Protein AF-A0A529QME7-F1 (afdb_monomer_lite)

Secondary structure (DSSP, 8-state):
--TTPPPPHHHHHHHHHHHHHHHHHHHHHHHHTTSS-TTTS--HHHHHHHHHIIIIIS-HHHHHHHHHHHHHHHHHHHT-

Sequence (80 aa):
MRPLHPVAPGTRTVLGIAFFVLFVAFWAWITLGGHVNRIFLADPLSMLKDGWRLLVEDRFWLDILITIWRVFGGFVLASI

Structure (mmCIF, N/CA/C/O backbone):
data_AF-A0A529QME7-F1
#
_entry.id   AF-A0A529QME7-F1
#
loop_
_atom_site.group_PDB
_atom_site.id
_atom_site.type_symbol
_atom_site.label_atom_id
_atom_site.label_alt_id
_atom_site.label_comp_id
_atom_site.label_asym_id
_atom_site.label_entity_id
_atom_site.label_seq_id
_atom_site.pdbx_PDB_ins_code
_atom_site.Cartn_x
_atom_site.Cartn_y
_atom_site.Cartn_z
_atom_site.occupancy
_atom_site.B_iso_or_equiv
_atom_site.auth_seq_id
_atom_site.auth_comp_id
_atom_site.auth_asym_id
_atom_site.auth_atom_id
_atom_site.pdbx_PDB_model_num
ATOM 1 N N . MET A 1 1 ? -13.161 -29.447 -26.915 1.00 51.88 1 MET A N 1
ATOM 2 C CA . MET A 1 1 ? -12.579 -28.394 -26.054 1.00 51.88 1 MET A CA 1
ATOM 3 C C . MET A 1 1 ? -11.306 -27.904 -26.727 1.00 51.88 1 MET A C 1
ATOM 5 O O . MET A 1 1 ? -10.430 -28.723 -26.971 1.00 51.88 1 MET A O 1
ATOM 9 N N . ARG A 1 2 ? -11.242 -26.635 -27.154 1.00 60.88 2 ARG A N 1
ATOM 10 C CA . ARG A 1 2 ? -10.093 -26.087 -27.899 1.00 60.88 2 ARG A CA 1
ATOM 11 C C . ARG A 1 2 ? -9.271 -25.231 -26.918 1.00 60.88 2 ARG A C 1
ATOM 13 O O . ARG A 1 2 ? -9.780 -24.191 -26.515 1.00 60.88 2 ARG A O 1
ATOM 20 N N . PRO A 1 3 ? -8.084 -25.664 -26.454 1.00 65.56 3 PRO A N 1
ATOM 21 C CA . PRO A 1 3 ? -7.570 -25.241 -25.142 1.00 65.56 3 PRO A CA 1
ATOM 22 C C . PRO A 1 3 ? -6.882 -23.868 -25.113 1.00 65.56 3 PRO A C 1
ATOM 24 O O . PRO A 1 3 ? -6.493 -23.413 -24.046 1.00 65.56 3 PRO A O 1
ATOM 27 N N . LEU A 1 4 ? -6.689 -23.216 -26.262 1.00 69.56 4 LEU A N 1
ATOM 28 C CA . LEU A 1 4 ? -5.773 -22.077 -26.398 1.00 69.56 4 LEU A CA 1
ATOM 29 C C . LEU A 1 4 ? -6.400 -20.924 -27.189 1.00 69.56 4 LEU A C 1
ATOM 31 O O . LEU A 1 4 ? -5.784 -20.386 -28.106 1.00 69.56 4 LEU A O 1
ATOM 35 N N . HIS A 1 5 ? -7.643 -20.552 -26.874 1.00 76.44 5 HIS A N 1
ATOM 36 C CA . HIS A 1 5 ? -8.137 -19.265 -27.354 1.00 76.44 5 HIS A CA 1
ATOM 37 C C . HIS A 1 5 ? -7.541 -18.165 -26.468 1.00 76.44 5 HIS A C 1
ATOM 39 O O . HIS A 1 5 ? -7.696 -18.239 -25.245 1.00 76.44 5 HIS A O 1
ATOM 45 N N . PRO A 1 6 ? -6.853 -17.160 -27.034 1.00 78.25 6 PRO A N 1
ATOM 46 C CA . PRO A 1 6 ? -6.364 -16.046 -26.242 1.00 78.25 6 PRO A CA 1
ATOM 47 C C . PRO A 1 6 ? -7.550 -15.379 -25.545 1.00 78.25 6 PRO A C 1
ATOM 49 O O . PRO A 1 6 ? -8.548 -15.016 -26.176 1.00 78.25 6 PRO A O 1
ATOM 52 N N . VAL A 1 7 ? -7.449 -15.270 -24.221 1.00 82.81 7 VAL A N 1
ATOM 53 C CA . VAL A 1 7 ? -8.409 -14.531 -23.404 1.00 82.81 7 VAL A CA 1
ATOM 54 C C . VAL A 1 7 ? -8.315 -13.069 -23.815 1.00 82.81 7 VAL A C 1
ATOM 56 O O . VAL A 1 7 ? -7.215 -12.514 -23.876 1.00 82.81 7 VAL A O 1
ATOM 59 N N . ALA A 1 8 ? -9.458 -12.446 -24.107 1.00 86.50 8 ALA A N 1
ATOM 60 C CA . ALA A 1 8 ? -9.484 -11.040 -24.479 1.00 86.50 8 ALA A CA 1
ATOM 61 C C . ALA A 1 8 ? -8.790 -10.197 -23.385 1.00 86.50 8 ALA A C 1
ATOM 63 O O . ALA A 1 8 ? -9.025 -10.438 -22.194 1.00 86.50 8 ALA A O 1
ATOM 64 N N . PRO A 1 9 ? -7.951 -9.207 -23.750 1.00 87.25 9 PRO A N 1
ATOM 65 C CA . PRO A 1 9 ? -7.174 -8.434 -22.780 1.00 87.25 9 PRO A CA 1
ATOM 66 C C . PRO A 1 9 ? -8.026 -7.822 -21.661 1.00 87.25 9 PRO A C 1
ATOM 68 O O . PRO A 1 9 ? -7.635 -7.877 -20.498 1.00 87.25 9 PRO A O 1
ATOM 71 N N . GLY A 1 10 ? -9.221 -7.318 -21.998 1.00 91.06 10 GLY A N 1
ATOM 72 C CA . GLY A 1 10 ? -10.168 -6.766 -21.026 1.00 91.06 10 GLY A CA 1
ATOM 73 C C . GLY A 1 10 ? -10.667 -7.809 -20.024 1.00 91.06 10 GLY A C 1
ATOM 74 O O . GLY A 1 10 ? -10.625 -7.575 -18.820 1.00 91.06 10 GLY A O 1
ATOM 75 N N . THR A 1 11 ? -11.057 -8.994 -20.499 1.00 90.88 11 THR A N 1
ATOM 76 C CA . THR A 1 11 ? -11.513 -10.097 -19.640 1.00 90.88 11 THR A CA 1
ATOM 77 C C . THR A 1 11 ? -10.416 -10.552 -18.682 1.00 90.88 11 THR A C 1
ATOM 79 O O . THR A 1 11 ? -10.694 -10.795 -17.512 1.00 90.88 11 THR A O 1
ATOM 82 N N . ARG A 1 12 ? -9.157 -10.609 -19.136 1.00 88.81 12 ARG A N 1
ATOM 83 C CA . ARG A 1 12 ? -8.018 -10.961 -18.274 1.00 88.81 12 ARG A CA 1
ATOM 84 C C . ARG A 1 12 ? -7.843 -9.965 -17.126 1.00 88.81 12 ARG A C 1
ATOM 86 O O . ARG A 1 12 ? -7.674 -10.385 -15.985 1.00 88.81 12 ARG A O 1
ATOM 93 N N . THR A 1 13 ? -7.907 -8.666 -17.414 1.00 93.12 13 THR A N 1
ATOM 94 C CA . THR A 1 13 ? -7.790 -7.617 -16.391 1.00 93.12 13 THR A CA 1
ATOM 95 C C . THR A 1 13 ? -8.959 -7.660 -15.410 1.00 93.12 13 THR A C 1
ATOM 97 O O . THR A 1 13 ? -8.735 -7.616 -14.203 1.00 93.12 13 THR A O 1
ATOM 100 N N . VAL A 1 14 ? -10.192 -7.811 -15.905 1.00 96.25 14 VAL A N 1
ATOM 101 C CA . VAL A 1 14 ? -11.389 -7.909 -15.054 1.00 96.25 14 VAL A CA 1
ATOM 102 C C . VAL A 1 14 ? -11.305 -9.115 -14.126 1.00 96.25 14 VAL A C 1
ATOM 104 O O . VAL A 1 14 ? -11.533 -8.963 -12.933 1.00 96.25 14 VAL A O 1
ATOM 107 N N . LEU A 1 15 ? -10.936 -10.291 -14.640 1.00 93.19 15 LEU A N 1
ATOM 108 C CA . LEU A 1 15 ? -10.785 -11.49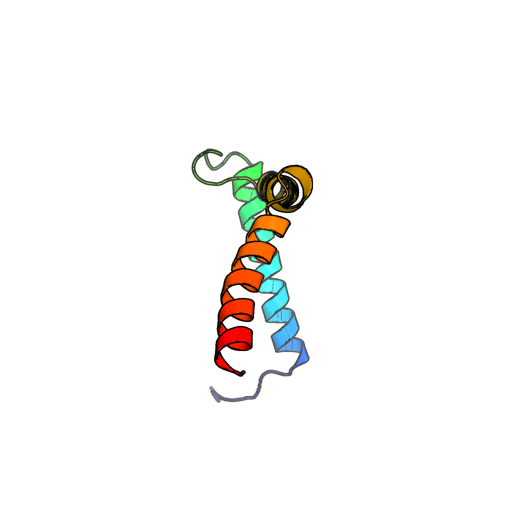5 -13.820 1.00 93.19 15 LEU A CA 1
ATOM 109 C C . LEU A 1 15 ? -9.686 -11.330 -12.764 1.00 93.19 15 LEU A C 1
ATOM 111 O O . LEU A 1 15 ? -9.881 -11.733 -11.619 1.00 93.19 15 LEU A O 1
ATOM 115 N N . GLY A 1 16 ? -8.566 -10.694 -13.124 1.00 93.06 16 GLY A N 1
ATOM 116 C CA . GLY A 1 16 ? -7.495 -10.380 -12.180 1.00 93.06 16 GLY A CA 1
ATOM 117 C C . GLY A 1 16 ? -7.973 -9.470 -11.049 1.00 93.06 16 GLY A C 1
ATOM 118 O O . GLY A 1 16 ? -7.819 -9.810 -9.880 1.00 93.06 16 GLY A O 1
ATOM 119 N N . ILE A 1 17 ? -8.612 -8.346 -11.382 1.00 96.69 17 ILE A N 1
ATOM 120 C CA . ILE A 1 17 ? -9.138 -7.403 -10.383 1.00 96.69 17 ILE A CA 1
ATOM 121 C C . ILE A 1 17 ? -10.222 -8.067 -9.527 1.00 96.69 17 ILE A C 1
ATOM 123 O O . ILE A 1 17 ? -10.190 -7.955 -8.303 1.00 96.69 17 ILE A O 1
ATOM 127 N N . ALA A 1 18 ? -11.156 -8.790 -10.148 1.00 96.31 18 ALA A N 1
ATOM 128 C CA . ALA A 1 18 ? -12.254 -9.451 -9.452 1.00 96.31 18 ALA A CA 1
ATOM 129 C C . ALA A 1 18 ? -11.747 -10.469 -8.426 1.00 96.31 18 ALA A C 1
ATOM 131 O O . ALA A 1 18 ? -12.267 -10.518 -7.315 1.00 96.31 18 ALA A O 1
ATOM 132 N N . PHE A 1 19 ? -10.704 -11.232 -8.758 1.00 95.50 19 PHE A N 1
ATOM 133 C CA . PHE A 1 19 ? -10.082 -12.160 -7.818 1.00 95.50 19 PHE A CA 1
ATOM 134 C C . PHE A 1 19 ? -9.566 -11.446 -6.562 1.00 95.50 19 PHE A C 1
ATOM 136 O O . PHE A 1 19 ? -9.893 -11.856 -5.449 1.00 95.50 19 PHE A O 1
ATOM 143 N N . PHE A 1 20 ? -8.822 -10.347 -6.727 1.00 95.00 20 PHE A N 1
ATOM 144 C CA . PHE A 1 20 ? -8.319 -9.566 -5.593 1.00 95.00 20 PHE A CA 1
ATOM 145 C C . PHE A 1 20 ? -9.449 -8.971 -4.751 1.00 95.00 20 PHE A C 1
ATOM 147 O O . PHE A 1 20 ? -9.406 -9.053 -3.525 1.00 95.00 20 PHE A O 1
ATOM 154 N N . VAL A 1 21 ? -10.477 -8.412 -5.392 1.00 96.00 21 VAL A 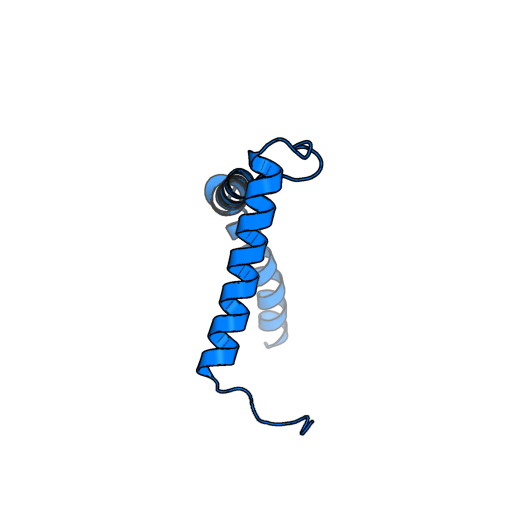N 1
ATOM 155 C CA . VAL A 1 21 ? -11.634 -7.842 -4.686 1.00 96.00 21 VAL A CA 1
ATOM 156 C C . VAL A 1 21 ? -12.367 -8.916 -3.883 1.00 96.00 21 VAL A C 1
ATOM 158 O O . VAL A 1 21 ? -12.642 -8.705 -2.704 1.00 96.00 21 VAL A O 1
ATOM 161 N N . LEU A 1 22 ? -12.649 -10.076 -4.484 1.00 96.12 22 LEU A N 1
ATOM 162 C CA . LEU A 1 22 ? -13.320 -11.187 -3.804 1.00 96.12 22 LEU A CA 1
ATOM 163 C C . LEU A 1 22 ? -12.487 -11.725 -2.640 1.00 96.12 22 LEU A C 1
ATOM 165 O O . LEU A 1 22 ? -13.036 -11.997 -1.574 1.00 96.12 22 LEU A O 1
ATOM 169 N N . PHE A 1 23 ? -11.171 -11.831 -2.819 1.00 93.94 23 PHE A N 1
ATOM 170 C CA . PHE A 1 23 ? -10.257 -12.245 -1.761 1.00 93.94 23 PHE A CA 1
ATOM 171 C C . PHE A 1 23 ? -10.301 -11.283 -0.567 1.00 93.94 23 PHE A C 1
ATOM 173 O O . PHE A 1 23 ? -10.511 -11.720 0.564 1.00 93.94 23 PHE A O 1
ATOM 180 N N . VAL A 1 24 ? -10.163 -9.974 -0.808 1.00 92.06 24 VAL A N 1
ATOM 181 C CA . VAL A 1 24 ? -10.199 -8.961 0.260 1.00 92.06 24 VAL A CA 1
ATOM 182 C C . VAL A 1 24 ? -11.576 -8.905 0.922 1.00 92.06 24 VAL A C 1
ATOM 184 O O . VAL A 1 24 ? -11.653 -8.800 2.143 1.00 92.06 24 VAL A O 1
ATOM 187 N N . ALA A 1 25 ? -12.662 -9.026 0.155 1.00 92.00 25 ALA A N 1
ATOM 188 C CA . ALA A 1 25 ? -14.021 -9.050 0.693 1.00 92.00 25 ALA A CA 1
ATOM 189 C C . ALA A 1 25 ? -14.263 -10.270 1.596 1.00 92.00 25 ALA A C 1
ATOM 191 O O . ALA A 1 25 ? -14.819 -10.130 2.685 1.00 92.00 25 ALA A O 1
ATOM 192 N N . PHE A 1 26 ? -13.810 -11.454 1.178 1.00 91.50 26 PHE A N 1
ATOM 193 C CA . PHE A 1 26 ? -13.903 -12.677 1.973 1.00 91.50 26 PHE A CA 1
ATOM 194 C C . PHE A 1 26 ? -13.052 -12.601 3.243 1.00 91.50 26 PHE A C 1
ATOM 196 O O . PHE A 1 26 ? -13.520 -12.943 4.328 1.00 91.50 26 PHE A O 1
ATOM 203 N N . TRP A 1 27 ? -11.825 -12.093 3.128 1.00 89.62 27 TRP A N 1
ATOM 204 C CA . TRP A 1 27 ? -10.956 -11.853 4.275 1.00 89.62 27 TRP A CA 1
ATOM 205 C C . TRP A 1 27 ? -11.609 -10.894 5.277 1.00 89.62 27 TRP A C 1
ATOM 207 O O . TRP A 1 27 ? -11.741 -11.244 6.450 1.00 89.62 27 TRP A O 1
ATOM 217 N N . ALA A 1 28 ? -12.098 -9.742 4.805 1.00 86.56 28 ALA A N 1
ATOM 218 C CA . ALA A 1 28 ? -12.795 -8.760 5.628 1.00 86.56 28 ALA A CA 1
ATOM 219 C C . ALA A 1 28 ? -14.023 -9.365 6.319 1.00 86.56 28 ALA A C 1
ATOM 221 O O . ALA A 1 28 ? -14.212 -9.148 7.516 1.00 86.56 28 ALA A O 1
ATOM 222 N N . TRP A 1 29 ? -14.827 -10.154 5.598 1.00 87.00 29 TRP A N 1
ATOM 223 C CA . TRP A 1 29 ? -15.986 -10.851 6.158 1.00 87.00 29 TRP A CA 1
ATOM 224 C C . TRP A 1 29 ? -15.582 -11.754 7.325 1.00 87.00 29 TRP A C 1
ATOM 226 O O . TRP A 1 29 ? -16.184 -11.692 8.396 1.00 87.00 29 TRP A O 1
ATOM 236 N N . ILE A 1 30 ? -14.550 -12.578 7.143 1.00 86.88 30 ILE A N 1
ATOM 237 C CA . ILE A 1 30 ? -14.089 -13.521 8.169 1.00 86.88 30 ILE A CA 1
ATOM 238 C C . ILE A 1 30 ? -13.556 -12.789 9.405 1.00 86.88 30 ILE A C 1
ATOM 240 O O . ILE A 1 30 ? -13.892 -13.166 10.531 1.00 86.88 30 ILE A O 1
ATOM 244 N N . THR A 1 31 ? -12.745 -11.745 9.217 1.00 84.31 31 THR A N 1
ATOM 245 C CA . THR A 1 31 ? -12.113 -11.021 10.332 1.00 84.31 31 THR A CA 1
ATOM 246 C C . THR A 1 31 ? -13.077 -10.101 11.069 1.00 84.31 31 THR A C 1
ATOM 248 O O . THR A 1 31 ? -13.042 -10.032 12.296 1.00 84.31 31 THR A O 1
ATOM 251 N N . LEU A 1 32 ? -13.946 -9.389 10.345 1.00 79.81 32 LEU A N 1
ATOM 252 C CA . LEU A 1 32 ? -14.890 -8.438 10.941 1.00 79.81 32 LEU A CA 1
ATOM 253 C C . LEU A 1 32 ? -16.128 -9.144 11.501 1.00 79.81 32 LEU A C 1
ATOM 255 O O . LEU A 1 32 ? -16.680 -8.689 12.499 1.00 79.81 32 LEU A O 1
ATOM 259 N N . GLY A 1 33 ? -16.529 -10.277 10.914 1.00 78.75 33 GLY A N 1
ATOM 260 C CA . GLY A 1 33 ? -17.628 -11.117 11.398 1.00 78.75 33 GLY A CA 1
ATOM 261 C C . GLY A 1 33 ? -17.314 -11.901 12.678 1.00 78.75 33 GLY A C 1
ATOM 262 O O . GLY A 1 33 ? -18.190 -12.583 13.200 1.00 78.75 33 GLY A O 1
ATOM 263 N N . GLY A 1 34 ? -16.084 -11.821 13.201 1.00 77.62 34 GLY A N 1
ATOM 264 C CA . GLY A 1 34 ? -15.692 -12.472 14.456 1.00 77.62 34 GLY A CA 1
ATOM 265 C C . GLY A 1 34 ? -15.446 -13.979 14.344 1.00 77.62 34 GLY A C 1
ATOM 266 O O . GLY A 1 34 ? -15.359 -14.658 15.363 1.00 77.62 34 GLY A O 1
ATOM 267 N N . HIS A 1 35 ? -15.310 -14.514 13.126 1.00 73.69 35 HIS A N 1
ATOM 268 C CA . HIS A 1 35 ? -15.060 -15.940 12.902 1.00 73.69 35 HIS A CA 1
ATOM 269 C C . HIS A 1 35 ? -13.619 -16.365 13.239 1.00 73.69 35 HIS A C 1
ATOM 271 O O . HIS A 1 35 ? -13.359 -17.557 13.392 1.00 73.69 35 HIS A O 1
ATOM 277 N N . VAL A 1 36 ? -12.680 -15.416 13.357 1.00 73.62 36 VAL A N 1
ATOM 278 C CA . VAL A 1 36 ? -11.258 -15.677 13.638 1.00 73.62 36 VAL A CA 1
ATOM 279 C C . VAL A 1 36 ? -10.734 -14.716 14.706 1.00 73.62 36 VAL A C 1
ATOM 281 O O . VAL A 1 36 ? -11.110 -13.546 14.759 1.00 73.62 36 VAL A O 1
ATOM 284 N N . ASN A 1 37 ? -9.846 -15.215 15.569 1.00 72.81 37 ASN A N 1
ATOM 285 C CA . ASN A 1 37 ? -9.167 -14.402 16.574 1.00 72.81 37 ASN A CA 1
ATOM 286 C C . ASN A 1 37 ? -8.179 -13.430 15.900 1.00 72.81 37 ASN A C 1
ATOM 288 O O . ASN A 1 37 ? -7.322 -13.846 15.118 1.00 72.81 37 ASN A O 1
ATOM 292 N N . ARG A 1 38 ? -8.266 -12.144 16.260 1.00 69.12 38 ARG A N 1
ATOM 293 C CA . ARG A 1 38 ? -7.459 -11.044 15.702 1.00 69.12 38 ARG A CA 1
ATOM 294 C C . ARG A 1 38 ? -5.949 -11.237 15.832 1.00 69.12 38 ARG A C 1
ATOM 296 O O . ARG A 1 38 ? -5.208 -10.657 15.052 1.00 69.12 38 ARG A O 1
ATOM 303 N N . ILE A 1 39 ? -5.497 -12.051 16.788 1.00 72.69 39 ILE A N 1
ATOM 304 C CA . ILE A 1 39 ? -4.071 -12.378 16.945 1.00 72.69 39 ILE A CA 1
ATOM 305 C C . ILE A 1 39 ? -3.559 -13.220 15.766 1.00 72.69 39 ILE A C 1
ATOM 307 O O . ILE A 1 39 ? -2.413 -13.068 15.358 1.00 72.69 39 ILE A O 1
ATOM 311 N N . PHE A 1 40 ? -4.396 -14.100 15.208 1.00 77.81 40 PHE A N 1
ATOM 312 C CA . PHE A 1 40 ? -4.012 -14.959 14.084 1.00 77.81 40 PHE A CA 1
ATOM 313 C C . PHE A 1 40 ? -4.219 -14.278 12.734 1.00 77.81 40 PHE A C 1
ATOM 315 O O . PHE A 1 40 ? -3.431 -14.486 11.814 1.00 77.81 40 PHE A O 1
ATOM 322 N N . LEU A 1 41 ? -5.289 -13.491 12.607 1.00 78.88 41 LEU A N 1
ATOM 323 C CA . LEU A 1 41 ? -5.640 -12.808 11.371 1.00 78.88 41 LEU A CA 1
ATOM 324 C C . LEU A 1 41 ? -6.107 -11.390 11.700 1.00 78.88 41 LEU A C 1
ATOM 326 O O . LEU A 1 41 ? -7.226 -11.188 12.177 1.00 78.88 41 LEU A O 1
ATOM 330 N N . ALA A 1 42 ? -5.228 -10.418 11.463 1.00 82.81 42 ALA A N 1
ATOM 331 C CA . ALA A 1 42 ? -5.564 -9.009 11.605 1.00 82.81 42 ALA A CA 1
ATOM 332 C C . ALA A 1 42 ? -6.658 -8.626 10.600 1.00 82.81 42 ALA A C 1
ATOM 334 O O . ALA A 1 42 ? -6.717 -9.167 9.491 1.00 82.81 42 ALA A O 1
ATOM 335 N N . ASP A 1 43 ? -7.530 -7.697 10.986 1.00 85.56 43 ASP A N 1
ATOM 336 C CA . ASP A 1 43 ? -8.511 -7.158 10.055 1.00 85.56 43 ASP A CA 1
ATOM 337 C C . ASP A 1 43 ? -7.827 -6.236 9.022 1.00 85.56 43 ASP A C 1
ATOM 339 O O . ASP A 1 43 ? -6.838 -5.563 9.341 1.00 85.56 43 ASP A O 1
ATOM 343 N N . PRO A 1 44 ? -8.333 -6.192 7.777 1.00 84.50 44 PRO A N 1
ATOM 344 C CA . PRO A 1 44 ? -7.690 -5.461 6.687 1.00 84.50 44 PRO A CA 1
ATOM 345 C C . PRO A 1 44 ? -7.540 -3.959 6.952 1.00 84.50 44 PRO A C 1
ATOM 347 O O . PRO A 1 44 ? -6.584 -3.350 6.475 1.00 84.50 44 PRO A O 1
ATOM 350 N N . LEU A 1 45 ? -8.461 -3.352 7.706 1.00 86.00 45 LEU A N 1
ATOM 351 C CA . LEU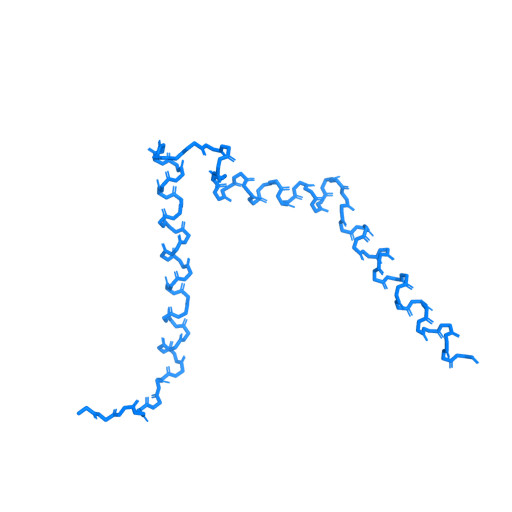 A 1 45 ? -8.428 -1.917 7.997 1.00 86.00 45 LEU A CA 1
ATOM 352 C C . LEU A 1 45 ? -7.350 -1.581 9.026 1.00 86.00 45 LEU A C 1
ATOM 354 O O . LEU A 1 45 ? -6.575 -0.647 8.808 1.00 86.00 45 LEU A O 1
ATOM 358 N N . SER A 1 46 ? -7.266 -2.350 10.111 1.00 86.44 46 SER A N 1
ATOM 359 C CA . SER A 1 46 ? -6.196 -2.218 11.101 1.00 86.44 46 SER A CA 1
ATOM 360 C C . SER A 1 46 ? -4.838 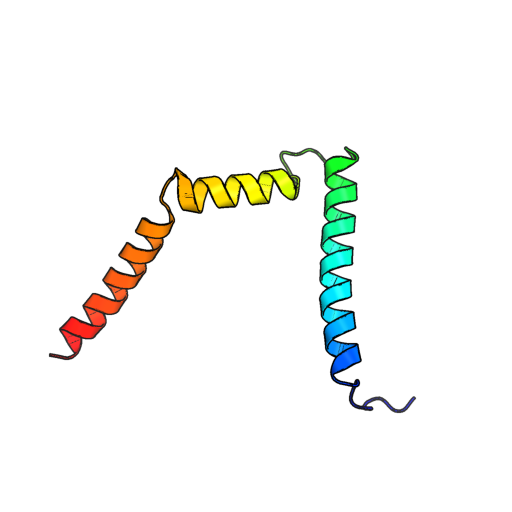-2.464 10.457 1.00 86.44 46 SER A C 1
ATOM 362 O O . SER A 1 46 ? -3.932 -1.666 10.655 1.00 86.44 46 SER A O 1
ATOM 364 N N . MET A 1 47 ? -4.718 -3.471 9.585 1.00 89.06 47 MET A N 1
ATOM 365 C CA . MET A 1 47 ? -3.460 -3.743 8.888 1.00 89.06 47 MET A CA 1
ATOM 366 C C . MET A 1 47 ? -3.025 -2.590 7.971 1.00 89.06 47 MET A C 1
ATOM 368 O O . MET A 1 47 ? -1.844 -2.244 7.934 1.00 89.06 47 MET A O 1
ATOM 372 N N . LEU A 1 48 ? -3.965 -1.951 7.263 1.00 90.94 48 LEU A N 1
ATOM 373 C CA . LEU A 1 48 ? -3.660 -0.774 6.444 1.00 90.94 48 LEU A CA 1
ATOM 374 C C . LEU A 1 48 ? -3.224 0.419 7.308 1.00 90.94 48 LEU A C 1
ATOM 376 O O . LEU A 1 48 ? -2.282 1.132 6.959 1.00 90.94 48 LEU A O 1
ATOM 380 N N . LYS A 1 49 ? -3.899 0.624 8.445 1.00 91.19 49 LYS A N 1
ATOM 381 C CA . LYS A 1 49 ? -3.584 1.690 9.400 1.00 91.19 49 LYS A CA 1
ATOM 382 C C . LYS A 1 49 ? -2.215 1.483 10.044 1.00 91.19 49 LYS A C 1
ATOM 384 O O . LYS A 1 49 ? -1.446 2.435 10.124 1.00 91.19 49 LYS A O 1
ATOM 389 N N . ASP A 1 50 ? -1.901 0.260 10.452 1.00 89.94 50 ASP A N 1
ATOM 390 C CA . ASP A 1 50 ? -0.608 -0.097 11.035 1.00 89.94 50 ASP A CA 1
ATOM 391 C C . ASP A 1 50 ? 0.513 0.061 10.006 1.00 89.94 50 ASP A C 1
ATOM 393 O O . ASP A 1 50 ? 1.558 0.627 10.317 1.00 89.94 50 ASP A O 1
ATOM 397 N N . GLY A 1 51 ? 0.274 -0.342 8.754 1.00 90.00 51 GLY A N 1
ATOM 398 C CA . GLY A 1 51 ? 1.205 -0.098 7.654 1.00 90.00 51 GLY A CA 1
ATOM 399 C C . GLY A 1 51 ? 1.455 1.392 7.409 1.00 90.00 51 GLY A C 1
ATOM 400 O O . GLY A 1 51 ? 2.602 1.800 7.235 1.00 90.00 51 GLY A O 1
ATOM 401 N N . TRP A 1 52 ? 0.404 2.219 7.438 1.00 93.19 52 TRP A N 1
ATOM 402 C CA . TRP A 1 52 ? 0.532 3.674 7.307 1.00 93.19 52 TRP A CA 1
ATOM 403 C C . TRP A 1 52 ? 1.308 4.289 8.467 1.00 93.19 52 TRP A C 1
ATOM 405 O O . TRP A 1 52 ? 2.215 5.088 8.245 1.00 93.19 52 TRP A O 1
ATOM 415 N N . ARG A 1 53 ? 0.977 3.896 9.696 1.00 94.50 53 ARG A N 1
ATOM 416 C CA . ARG A 1 53 ? 1.662 4.337 10.906 1.00 94.50 53 ARG A CA 1
ATOM 417 C C . ARG A 1 53 ? 3.147 3.998 10.851 1.00 94.50 53 ARG A C 1
ATOM 419 O O . ARG A 1 53 ? 3.974 4.890 10.992 1.00 94.50 53 ARG A O 1
ATOM 426 N N . LEU A 1 54 ? 3.476 2.751 10.537 1.00 94.38 54 LEU A N 1
ATOM 427 C CA . LEU A 1 54 ? 4.855 2.298 10.409 1.00 94.38 54 LEU A CA 1
ATOM 428 C C . LEU A 1 54 ? 5.599 3.094 9.330 1.00 94.38 54 LEU A C 1
ATOM 430 O O . LEU A 1 54 ? 6.689 3.611 9.566 1.00 94.38 54 LEU A O 1
ATOM 434 N N . LEU A 1 55 ? 5.001 3.239 8.144 1.00 93.50 55 LEU A N 1
ATOM 435 C CA . LEU A 1 55 ? 5.641 3.959 7.048 1.00 93.50 55 LEU A CA 1
ATOM 436 C C . LEU A 1 55 ? 5.821 5.441 7.358 1.00 93.50 55 LEU A C 1
ATOM 438 O O . LEU A 1 55 ? 6.923 5.939 7.160 1.00 93.50 55 LEU A O 1
ATOM 442 N N . VAL A 1 56 ? 4.778 6.136 7.816 1.00 93.31 56 VAL A N 1
ATOM 443 C CA . VAL A 1 56 ? 4.719 7.604 7.894 1.00 93.31 56 VAL A CA 1
ATOM 444 C C . VAL A 1 56 ? 5.040 8.135 9.288 1.00 93.31 56 VAL A C 1
ATOM 446 O O . VAL A 1 56 ? 5.867 9.038 9.404 1.00 93.31 56 VAL A O 1
ATOM 449 N N . GLU A 1 57 ? 4.405 7.600 10.332 1.00 91.56 57 GLU A N 1
ATOM 450 C CA . GLU A 1 57 ? 4.565 8.086 11.713 1.00 91.56 57 GLU A CA 1
ATOM 451 C C . GLU A 1 57 ? 5.895 7.624 12.310 1.00 91.56 57 GLU A C 1
ATOM 453 O O . GLU A 1 57 ? 6.664 8.450 12.800 1.00 91.56 57 GLU A O 1
ATOM 458 N N . ASP A 1 58 ? 6.209 6.333 12.187 1.00 94.38 58 ASP A N 1
ATOM 459 C CA . ASP A 1 58 ? 7.464 5.758 12.691 1.00 94.38 58 ASP A CA 1
ATOM 460 C C . ASP A 1 58 ? 8.646 6.039 11.748 1.00 94.38 58 ASP A C 1
ATOM 462 O O . ASP A 1 58 ? 9.783 5.658 12.018 1.00 94.38 58 ASP A O 1
ATOM 466 N N . ARG A 1 59 ? 8.391 6.759 10.646 1.00 93.12 59 ARG A N 1
ATOM 467 C CA . ARG A 1 59 ? 9.383 7.202 9.656 1.00 93.12 59 ARG A CA 1
ATOM 468 C C . ARG A 1 59 ? 10.176 6.055 9.026 1.00 93.12 59 ARG A C 1
ATOM 470 O O . ARG A 1 59 ? 11.272 6.292 8.522 1.00 93.12 59 ARG A O 1
ATOM 477 N N . PHE A 1 60 ? 9.616 4.847 8.965 1.00 94.38 60 PHE A N 1
ATOM 478 C CA . PHE A 1 60 ? 10.269 3.684 8.356 1.00 94.38 60 PHE A CA 1
ATOM 479 C C . PHE A 1 60 ? 10.678 3.916 6.892 1.00 94.38 60 PHE A C 1
ATOM 481 O O . PHE A 1 60 ? 11.632 3.318 6.397 1.00 94.38 60 PHE A O 1
ATOM 488 N N . TRP A 1 61 ? 10.007 4.837 6.189 1.00 94.81 61 TRP A N 1
ATOM 489 C CA . TRP A 1 61 ? 10.420 5.264 4.849 1.00 94.81 61 TRP A CA 1
ATOM 490 C C . TRP A 1 61 ? 11.873 5.777 4.798 1.00 94.81 61 TRP A C 1
ATOM 492 O O . TRP A 1 61 ? 12.554 5.582 3.790 1.00 94.81 61 TRP A O 1
ATOM 502 N N . LEU A 1 62 ? 12.374 6.394 5.876 1.00 95.06 62 LEU A N 1
ATOM 503 C CA . LEU A 1 62 ? 13.766 6.836 5.975 1.00 95.06 62 LEU A CA 1
ATOM 504 C C . LEU A 1 62 ? 14.722 5.658 6.072 1.00 95.06 62 LEU A C 1
ATOM 506 O O . LEU A 1 62 ? 15.757 5.682 5.418 1.00 95.06 62 LEU A O 1
ATOM 510 N N . ASP A 1 63 ? 14.376 4.622 6.828 1.00 95.00 63 ASP A N 1
ATOM 511 C CA . ASP A 1 63 ? 15.216 3.430 6.962 1.00 95.00 63 ASP A CA 1
ATOM 512 C C . ASP A 1 63 ? 15.353 2.701 5.619 1.00 95.00 63 ASP A C 1
ATOM 514 O O . ASP A 1 63 ? 16.446 2.262 5.235 1.00 95.00 63 ASP A O 1
ATOM 518 N N . ILE A 1 64 ? 14.260 2.648 4.849 1.00 95.06 64 ILE A N 1
ATOM 519 C CA . ILE A 1 64 ? 14.268 2.169 3.461 1.00 95.06 64 ILE A CA 1
ATOM 520 C C . ILE A 1 64 ? 15.205 3.036 2.609 1.00 95.06 64 ILE A C 1
ATOM 522 O O . ILE A 1 64 ? 16.051 2.517 1.880 1.00 95.06 64 ILE A O 1
ATOM 526 N N . LEU A 1 65 ? 15.107 4.362 2.709 1.00 96.00 65 LEU A N 1
ATOM 527 C CA . LEU A 1 65 ? 15.956 5.255 1.923 1.00 96.00 65 LEU A CA 1
ATOM 528 C C . LEU A 1 65 ? 17.438 5.132 2.307 1.00 96.00 65 LEU A C 1
ATOM 530 O O . LEU A 1 65 ? 18.293 5.103 1.426 1.00 96.00 65 LEU A O 1
ATOM 534 N N . ILE A 1 66 ? 17.749 5.002 3.598 1.00 96.75 66 ILE A N 1
ATOM 535 C CA . ILE A 1 66 ? 19.111 4.812 4.110 1.00 96.75 66 ILE A CA 1
ATOM 536 C C . ILE A 1 66 ? 19.690 3.488 3.602 1.00 96.75 66 ILE A C 1
ATOM 538 O O . ILE A 1 66 ? 20.843 3.446 3.170 1.00 96.75 66 ILE A O 1
ATOM 542 N N . THR A 1 67 ? 18.911 2.404 3.610 1.00 96.81 67 THR A N 1
ATOM 543 C CA . THR A 1 67 ? 19.370 1.105 3.090 1.00 96.81 67 THR A CA 1
ATOM 544 C C . THR A 1 67 ? 19.607 1.132 1.582 1.00 96.81 67 THR A C 1
ATOM 546 O O . THR A 1 67 ? 20.631 0.610 1.133 1.00 96.81 67 THR A O 1
ATOM 549 N N . ILE A 1 68 ? 18.733 1.789 0.813 1.00 97.44 68 ILE A N 1
ATOM 550 C CA . ILE A 1 68 ? 18.937 2.021 -0.625 1.00 97.44 68 ILE A CA 1
ATOM 551 C C . ILE A 1 68 ? 20.193 2.863 -0.855 1.00 97.44 68 ILE A C 1
ATOM 553 O O . ILE A 1 68 ? 21.059 2.465 -1.631 1.00 97.44 68 ILE A O 1
ATOM 557 N N . TRP A 1 69 ? 20.327 3.992 -0.154 1.00 96.94 69 TRP A N 1
ATOM 558 C CA . TRP A 1 69 ? 21.464 4.902 -0.294 1.00 96.94 69 TRP A CA 1
ATOM 559 C C . TRP A 1 69 ? 22.787 4.227 0.049 1.00 96.94 69 TRP A C 1
ATOM 561 O O . TRP A 1 69 ? 23.779 4.439 -0.637 1.00 96.94 69 TRP A O 1
ATOM 571 N N . ARG A 1 70 ? 22.808 3.360 1.063 1.00 95.94 70 ARG A N 1
ATOM 572 C CA . ARG A 1 70 ? 23.993 2.574 1.420 1.00 95.94 70 ARG A CA 1
ATOM 573 C C . ARG A 1 70 ? 24.455 1.687 0.265 1.00 95.94 70 ARG A C 1
ATOM 575 O O . ARG A 1 70 ? 25.641 1.661 -0.049 1.00 95.94 70 ARG A O 1
ATOM 582 N N . VAL A 1 71 ? 23.531 0.950 -0.350 1.00 97.31 71 VAL A N 1
ATOM 583 C CA . VAL A 1 71 ? 23.850 0.043 -1.464 1.00 97.31 71 VAL A CA 1
ATOM 584 C C . VAL A 1 71 ? 24.246 0.843 -2.704 1.00 97.31 71 VAL A C 1
ATOM 586 O O . VAL A 1 71 ? 25.288 0.587 -3.301 1.00 97.31 71 VAL A O 1
ATOM 589 N N . PHE A 1 72 ? 23.453 1.853 -3.053 1.00 97.31 72 PHE A N 1
ATOM 590 C CA . PHE A 1 72 ? 23.709 2.724 -4.193 1.00 97.31 72 PHE A CA 1
ATOM 591 C C . PHE A 1 72 ? 25.037 3.482 -4.059 1.00 97.31 72 PHE A C 1
ATOM 593 O O . PHE A 1 72 ? 25.836 3.494 -4.990 1.00 97.31 72 PHE A O 1
ATOM 600 N N . GLY A 1 73 ? 25.318 4.046 -2.884 1.00 96.62 73 GLY A N 1
ATOM 601 C CA . GLY A 1 73 ? 26.563 4.750 -2.589 1.00 96.62 73 GLY A CA 1
ATOM 602 C C . GLY A 1 73 ? 27.795 3.857 -2.727 1.00 96.62 73 GLY A C 1
ATOM 603 O O . GLY A 1 73 ? 28.801 4.302 -3.271 1.00 96.62 73 GLY A O 1
ATOM 604 N N . GLY A 1 74 ? 27.707 2.582 -2.329 1.00 96.62 74 GLY A N 1
ATOM 605 C CA . GLY A 1 74 ? 28.777 1.608 -2.560 1.00 96.62 74 GLY A CA 1
ATOM 606 C C . GLY A 1 74 ? 29.087 1.406 -4.046 1.00 96.62 74 GLY A C 1
ATOM 607 O O . GLY A 1 74 ? 30.253 1.394 -4.432 1.00 96.62 74 GLY A O 1
ATOM 608 N N . PHE A 1 75 ? 28.057 1.319 -4.894 1.00 97.06 75 PHE A N 1
ATOM 609 C CA . PHE A 1 75 ? 28.245 1.218 -6.345 1.00 97.06 75 PHE A CA 1
ATOM 610 C C . PHE A 1 75 ? 28.829 2.491 -6.959 1.00 97.06 75 PHE A C 1
ATOM 612 O O . PHE A 1 75 ? 29.706 2.399 -7.813 1.00 97.06 75 PHE A O 1
ATOM 619 N N . VAL A 1 7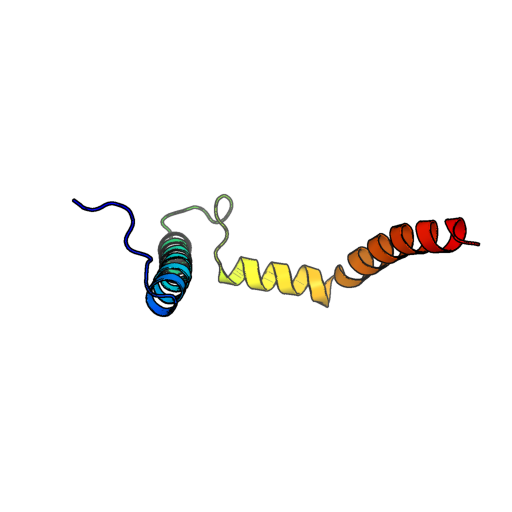6 ? 28.378 3.668 -6.515 1.00 97.31 76 VAL A N 1
ATOM 620 C CA . VAL A 1 76 ? 28.915 4.952 -6.993 1.00 97.31 76 VAL A CA 1
ATOM 621 C C . VAL A 1 76 ? 30.396 5.077 -6.642 1.00 97.31 76 VAL A C 1
ATOM 623 O O . VAL A 1 76 ? 31.197 5.395 -7.515 1.00 97.31 76 VAL A O 1
ATOM 626 N N . LEU A 1 77 ? 30.782 4.767 -5.401 1.00 96.19 77 LEU A N 1
ATOM 627 C CA . LEU A 1 77 ? 32.187 4.799 -4.983 1.00 96.19 77 LEU A CA 1
ATOM 628 C C . LEU A 1 77 ? 33.052 3.794 -5.747 1.00 96.19 77 LEU A C 1
ATOM 630 O O . LEU A 1 77 ? 34.194 4.101 -6.047 1.00 96.19 77 LEU A O 1
ATOM 634 N N . ALA A 1 78 ? 32.517 2.619 -6.085 1.00 96.31 78 ALA A N 1
ATOM 635 C CA . ALA A 1 78 ? 33.240 1.626 -6.879 1.00 96.31 78 ALA A CA 1
ATOM 636 C C . ALA A 1 78 ? 33.423 2.024 -8.357 1.00 96.31 78 ALA A C 1
ATOM 638 O O . ALA A 1 78 ? 34.198 1.387 -9.065 1.00 96.31 78 ALA A O 1
ATOM 639 N N . SER A 1 79 ? 32.677 3.022 -8.839 1.00 95.50 79 SER A N 1
ATOM 640 C CA . SER A 1 79 ? 32.702 3.454 -10.242 1.00 95.50 79 SER A CA 1
ATOM 641 C C . SER A 1 79 ? 33.732 4.543 -10.557 1.00 95.50 79 SER A C 1
ATOM 643 O O . SER A 1 79 ? 33.909 4.873 -11.730 1.00 95.50 79 SER A O 1
ATOM 645 N N . ILE A 1 80 ? 34.380 5.098 -9.530 1.00 90.62 80 ILE A N 1
ATOM 646 C CA . ILE A 1 80 ? 35.377 6.176 -9.612 1.00 90.62 80 ILE A CA 1
ATOM 647 C C . ILE A 1 80 ? 36.736 5.600 -9.218 1.00 90.62 80 ILE A C 1
ATOM 649 O O . ILE A 1 80 ? 37.721 5.911 -9.922 1.00 90.62 80 ILE A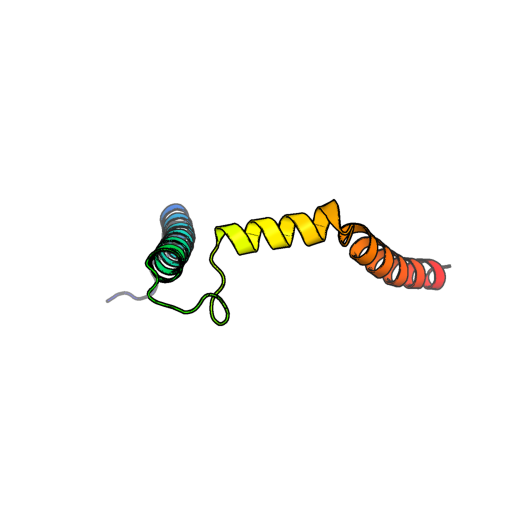 O 1
#

pLDDT: mean 88.49, std 9.46, range [51.88, 97.44]

Foldseek 3Di:
DDPDDDDDPVNVVCVVVVVVVVVLVVLQCCQVVPVDDCVVRPHPVVVVVVVCCVVPVVVVVVVVVVVVCVVVVVVVVVVD

Radius of gyration: 21.25 Å; chains: 1; bounding box: 53×36×45 Å